Protein AF-A0A403QQM7-F1 (afdb_monomer)

Secondary structure (DSSP, 8-state):
--THHHHHHHHHHSSSHHHHHHHHHHHHHHHHHHHHHHH-TTSBGGGTS-HHHHHHHHHHHH-SPPPSSPPBHHHHHHHHHHHTT----TT-----HHHHHHHHHHHHHHHHHHHHHHHHH-

InterPro domains:
  IPR003201 Transposase Tn5, dimerisation [PF02281] (25-117)
  IPR012337 Ribonuclease H-like superfamily [SSF53098] (21-119)
  IPR014737 Transposase, Tn5-like, C-terminal [G3DSA:1.10.740.10] (19-121)
  IPR047768 Transposase for transposon Tn5-like [PTHR37319] (21-117)

Foldseek 3Di:
DDPVVVVVVVVVPPPCPVVVVVVVVLVVLLVVLVVCCVPPQQAFCVVNDPPLLQQLLCCQQVVDGDDPDTHGSNVSQVSLLVCLVDPPDPPDDPRDSSSNVSSVVSSVVVSVVVVVVVVVPD

Nearest PDB structures (foldseek):
  1b7e-assembly1_A-2  TM=8.014E-01  e=5.377E-03  Escherichia coli
  1muh-assembly1_A-2  TM=7.706E-01  e=2.250E-02  Escherichia coli
  1mm8-assembly1_A-2  TM=7.414E-01  e=3.172E-02  Escherichia coli
  1mus-assembly1_A-2  TM=7.739E-01  e=4.224E-02  Escherichia coli

Organism: Salmonella enterica I (NCBI:txid59201)

Structure (mmCIF, N/CA/C/O backbone):
data_AF-A0A403QQM7-F1
#
_entry.id   AF-A0A403QQM7-F1
#
loop_
_atom_site.group_PDB
_atom_site.id
_atom_site.type_symbol
_atom_site.label_atom_id
_atom_site.label_alt_id
_atom_site.label_comp_id
_atom_site.label_asym_id
_atom_site.label_entity_id
_atom_site.label_seq_id
_atom_site.pdbx_PDB_ins_code
_atom_site.Cartn_x
_atom_site.Cartn_y
_atom_site.Cartn_z
_atom_site.occupancy
_atom_site.B_iso_or_equiv
_atom_site.auth_seq_id
_atom_site.auth_comp_id
_atom_site.auth_asym_id
_atom_site.auth_atom_id
_atom_site.pdbx_PDB_model_num
ATOM 1 N N . MET A 1 1 ? 56.268 9.276 1.918 1.00 49.72 1 MET A N 1
ATOM 2 C CA . MET A 1 1 ? 54.973 9.483 1.237 1.00 49.72 1 MET A CA 1
ATOM 3 C C . MET A 1 1 ? 53.882 9.090 2.224 1.00 49.72 1 MET A C 1
ATOM 5 O O . MET A 1 1 ? 53.932 7.994 2.76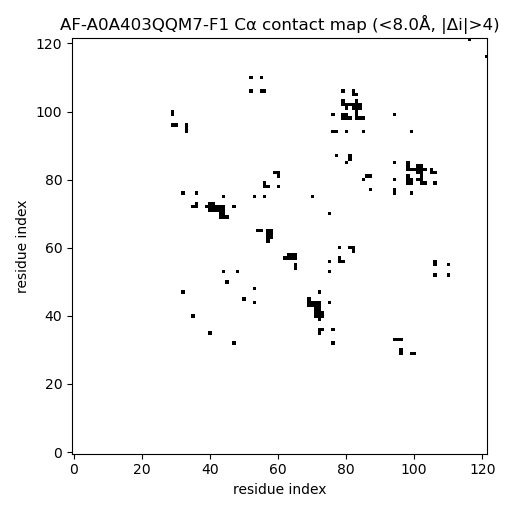4 1.00 49.72 1 MET A O 1
ATOM 9 N N . ASP A 1 2 ? 53.055 10.061 2.596 1.00 49.81 2 ASP A N 1
ATOM 10 C CA . ASP A 1 2 ? 52.416 10.213 3.910 1.00 49.81 2 ASP A CA 1
ATOM 11 C C . ASP A 1 2 ? 51.283 9.199 4.207 1.00 49.81 2 ASP A C 1
ATOM 13 O O . ASP A 1 2 ? 50.323 9.072 3.445 1.00 49.81 2 ASP A O 1
ATOM 17 N N . VAL A 1 3 ? 51.373 8.501 5.349 1.00 60.28 3 VAL A N 1
ATOM 18 C CA . VAL A 1 3 ? 50.369 7.535 5.855 1.00 60.28 3 VAL A CA 1
ATOM 19 C C . VAL A 1 3 ? 49.032 8.228 6.162 1.00 60.28 3 VAL A C 1
ATOM 21 O O . VAL A 1 3 ? 47.978 7.587 6.155 1.00 60.28 3 VAL A O 1
ATOM 24 N N . ARG A 1 4 ? 49.034 9.556 6.344 1.00 55.97 4 ARG A N 1
ATOM 25 C CA . ARG A 1 4 ? 47.822 10.349 6.583 1.00 55.97 4 ARG A CA 1
ATOM 26 C C . ARG A 1 4 ? 46.832 10.330 5.415 1.00 55.97 4 ARG A C 1
ATOM 28 O O . ARG A 1 4 ? 45.636 10.426 5.667 1.00 55.97 4 ARG A O 1
ATOM 35 N N . LEU A 1 5 ? 47.270 10.126 4.169 1.00 53.25 5 LEU A N 1
ATOM 36 C CA . LEU A 1 5 ? 46.375 10.148 2.998 1.00 53.25 5 LEU A CA 1
ATOM 37 C C . LEU A 1 5 ? 45.515 8.879 2.841 1.00 53.25 5 LEU A C 1
ATOM 39 O O . LEU A 1 5 ? 44.437 8.941 2.251 1.00 53.25 5 LEU A O 1
ATOM 43 N N . LYS A 1 6 ? 45.923 7.735 3.410 1.00 52.81 6 LYS A N 1
ATOM 44 C CA . LYS A 1 6 ? 45.111 6.499 3.377 1.00 52.81 6 LYS A CA 1
ATOM 45 C C . LYS A 1 6 ? 43.893 6.560 4.306 1.00 52.81 6 LYS A C 1
ATOM 47 O O . LYS A 1 6 ? 42.855 5.985 3.986 1.00 52.81 6 LYS A O 1
ATOM 52 N N . ASN A 1 7 ? 43.988 7.300 5.411 1.00 54.34 7 ASN A N 1
ATOM 53 C CA . ASN A 1 7 ? 42.929 7.364 6.423 1.00 54.34 7 ASN A CA 1
ATOM 54 C C . ASN A 1 7 ? 41.769 8.308 6.059 1.00 54.34 7 ASN A C 1
ATOM 56 O O . ASN A 1 7 ? 40.674 8.151 6.598 1.00 54.34 7 ASN A O 1
ATOM 60 N N . TYR A 1 8 ? 41.961 9.242 5.121 1.00 51.47 8 TYR A N 1
ATOM 61 C CA . TYR A 1 8 ? 40.872 10.092 4.620 1.00 51.47 8 TYR A CA 1
ATOM 62 C C . TYR A 1 8 ? 39.992 9.378 3.579 1.00 51.47 8 TYR A C 1
ATOM 64 O O . TYR A 1 8 ? 38.774 9.544 3.605 1.00 51.47 8 TYR A O 1
ATOM 72 N N . ASN A 1 9 ? 40.563 8.511 2.732 1.00 53.25 9 ASN A N 1
ATOM 73 C CA . ASN A 1 9 ? 39.797 7.770 1.717 1.00 53.25 9 ASN A CA 1
ATOM 74 C C . ASN A 1 9 ? 38.858 6.709 2.316 1.00 53.25 9 ASN A C 1
ATOM 76 O O . ASN A 1 9 ? 37.734 6.543 1.850 1.00 53.25 9 ASN A O 1
ATOM 80 N N . LEU A 1 10 ? 39.270 6.034 3.393 1.00 54.00 10 LEU A N 1
ATOM 81 C CA . LEU A 1 10 ? 38.434 5.027 4.059 1.00 54.00 10 LEU A CA 1
ATOM 82 C C . LEU A 1 10 ? 37.223 5.634 4.789 1.00 54.00 10 LEU A C 1
ATOM 84 O O . LEU A 1 10 ? 36.220 4.955 4.963 1.00 54.00 10 LEU A O 1
ATOM 88 N N . ARG A 1 11 ? 37.257 6.915 5.181 1.00 54.72 11 ARG A N 1
ATOM 89 C CA . ARG A 1 11 ? 36.099 7.573 5.818 1.00 54.72 11 ARG A CA 1
ATOM 90 C C . ARG A 1 11 ? 35.016 8.007 4.828 1.00 54.72 11 ARG A C 1
ATOM 92 O O . ARG A 1 11 ? 33.851 8.020 5.207 1.00 54.72 11 ARG A O 1
ATOM 99 N N . LEU A 1 12 ? 35.368 8.305 3.576 1.00 55.25 12 LEU A N 1
ATOM 100 C CA . LEU A 1 12 ? 34.400 8.675 2.531 1.00 55.25 12 LEU A CA 1
ATOM 101 C C . LEU A 1 12 ? 33.710 7.452 1.902 1.00 55.25 12 LEU A C 1
ATOM 103 O O . LEU A 1 12 ? 32.584 7.552 1.429 1.00 55.25 12 LEU A O 1
ATOM 107 N N . LEU A 1 13 ? 34.348 6.280 1.944 1.00 55.59 13 LEU A N 1
ATOM 108 C CA . LEU A 1 13 ? 33.810 5.037 1.378 1.00 55.59 13 LEU A CA 1
ATOM 109 C C . LEU A 1 13 ? 32.816 4.296 2.294 1.00 55.5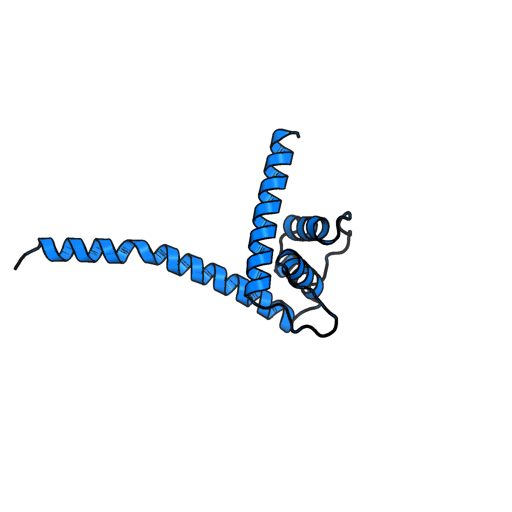9 13 LEU A C 1
ATOM 111 O O . LEU A 1 13 ? 32.075 3.440 1.818 1.00 55.59 13 LEU A O 1
ATOM 115 N N . ASN A 1 14 ? 32.737 4.640 3.583 1.00 58.62 14 ASN A N 1
ATOM 116 C CA . ASN A 1 14 ? 32.069 3.793 4.584 1.00 58.62 14 ASN A CA 1
ATOM 117 C C . ASN A 1 14 ? 30.679 4.273 5.048 1.00 58.62 14 ASN A C 1
ATOM 119 O O . ASN A 1 14 ? 30.083 3.642 5.915 1.00 58.62 14 ASN A O 1
ATOM 123 N N . GLY A 1 15 ? 30.133 5.357 4.482 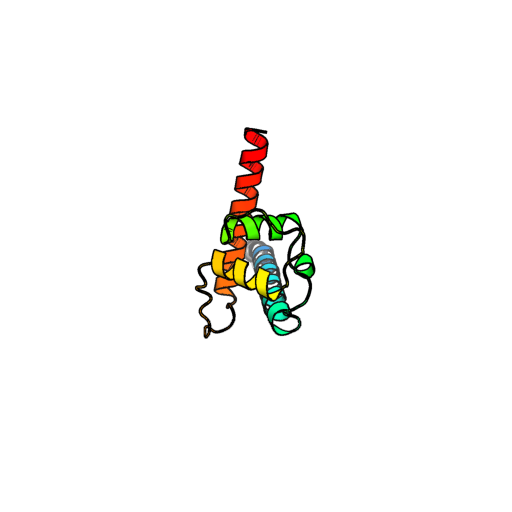1.00 62.34 15 GLY A N 1
ATOM 124 C CA . GLY A 1 15 ? 28.803 5.875 4.856 1.00 62.34 15 GLY A CA 1
ATOM 125 C C . GLY A 1 15 ? 27.669 5.533 3.882 1.00 62.34 15 GLY A C 1
ATOM 126 O O . GLY A 1 15 ? 26.499 5.571 4.251 1.00 62.34 15 GLY A O 1
ATOM 127 N N . HIS A 1 16 ? 27.995 5.193 2.632 1.00 67.69 16 HIS A N 1
ATOM 128 C CA . HIS A 1 16 ? 26.997 5.093 1.562 1.00 67.69 16 HIS A CA 1
ATOM 129 C C . HIS A 1 16 ? 26.412 3.687 1.391 1.00 67.69 16 HIS A C 1
ATOM 131 O O . HIS A 1 16 ? 25.293 3.552 0.906 1.00 67.69 16 HIS A O 1
ATOM 137 N N . GLY A 1 17 ? 27.134 2.640 1.808 1.00 81.25 17 GLY A N 1
ATOM 138 C CA . GLY A 1 17 ? 26.730 1.244 1.596 1.00 81.25 17 GLY A CA 1
ATOM 139 C C . GLY A 1 17 ? 25.344 0.919 2.158 1.00 81.25 17 GLY A C 1
ATOM 140 O O . GLY A 1 17 ? 24.530 0.316 1.468 1.00 81.25 17 GLY A O 1
ATOM 141 N N . ILE A 1 18 ? 25.038 1.396 3.367 1.00 86.50 18 ILE A N 1
ATOM 142 C CA . ILE A 1 18 ? 23.731 1.179 4.009 1.00 86.50 18 ILE A CA 1
ATOM 143 C C . ILE A 1 18 ? 22.615 1.855 3.208 1.00 86.50 18 ILE A C 1
ATOM 145 O O . ILE A 1 18 ? 21.570 1.257 2.978 1.00 86.50 18 ILE A O 1
ATOM 149 N N . VAL A 1 19 ? 22.848 3.077 2.728 1.00 87.50 19 VAL A N 1
ATOM 150 C CA . VAL A 1 19 ? 21.864 3.835 1.946 1.00 87.50 19 VAL A CA 1
ATOM 151 C C . VAL A 1 19 ? 21.556 3.130 0.620 1.00 87.50 19 VAL A C 1
ATOM 153 O O . VAL A 1 19 ? 20.391 2.997 0.252 1.00 87.50 19 VAL A O 1
ATOM 156 N N . TRP A 1 20 ? 22.574 2.599 -0.064 1.00 90.81 20 TRP A N 1
ATOM 157 C CA . TRP A 1 20 ? 22.376 1.800 -1.279 1.00 90.81 20 TRP A CA 1
ATOM 158 C C . TRP A 1 20 ? 21.584 0.524 -1.012 1.00 90.81 20 TRP A C 1
ATOM 160 O O . TRP A 1 20 ? 20.652 0.217 -1.752 1.00 90.81 20 TRP A O 1
ATOM 170 N N . LEU A 1 21 ? 21.919 -0.198 0.058 1.00 93.25 21 LEU A N 1
ATOM 171 C CA . LEU A 1 21 ? 21.200 -1.408 0.451 1.00 93.25 21 LEU A CA 1
ATOM 172 C C . LEU A 1 21 ? 19.728 -1.108 0.760 1.00 93.25 21 LEU A C 1
ATOM 174 O O . LEU A 1 21 ? 18.851 -1.838 0.305 1.00 93.25 21 LEU A O 1
ATOM 178 N N . LEU A 1 22 ? 19.441 -0.001 1.450 1.00 91.06 22 LEU A N 1
ATOM 179 C CA . LEU A 1 22 ? 18.071 0.445 1.708 1.00 91.06 22 LEU A CA 1
ATOM 180 C C . LEU A 1 22 ? 17.316 0.734 0.407 1.00 91.06 22 LEU A C 1
ATOM 182 O O . LEU A 1 22 ? 16.197 0.251 0.230 1.00 91.06 22 LEU A O 1
ATOM 186 N N . TYR A 1 23 ? 17.927 1.460 -0.534 1.00 90.31 23 TYR A N 1
ATOM 187 C CA . TYR A 1 23 ? 17.301 1.712 -1.833 1.00 90.31 23 TYR A CA 1
ATOM 188 C C . TYR A 1 23 ? 17.058 0.429 -2.627 1.00 90.31 23 TYR A C 1
ATOM 190 O O . TYR A 1 23 ? 16.013 0.312 -3.263 1.00 90.31 23 TYR A O 1
ATOM 198 N N . LEU A 1 24 ? 17.967 -0.546 -2.566 1.00 94.50 24 LEU A N 1
ATOM 199 C CA . LEU A 1 24 ? 17.791 -1.840 -3.227 1.00 94.50 24 LEU A CA 1
ATOM 200 C C . LEU A 1 24 ? 16.625 -2.635 -2.630 1.00 94.50 24 LEU A C 1
ATOM 202 O O . LEU A 1 24 ? 15.817 -3.172 -3.384 1.00 94.50 24 LEU A O 1
ATOM 206 N N . ILE A 1 25 ? 16.491 -2.665 -1.302 1.00 94.38 25 ILE A N 1
ATOM 207 C CA . ILE A 1 25 ? 15.375 -3.340 -0.622 1.00 94.38 25 ILE A CA 1
ATOM 208 C C . ILE A 1 25 ? 14.041 -2.688 -1.008 1.00 94.38 25 ILE A C 1
ATOM 210 O O . ILE A 1 25 ? 13.085 -3.382 -1.360 1.00 94.38 25 ILE A O 1
ATOM 214 N N . ILE A 1 26 ? 13.982 -1.353 -1.001 1.00 92.06 26 ILE A N 1
ATOM 215 C CA . ILE A 1 26 ? 12.784 -0.600 -1.394 1.00 92.06 26 ILE A CA 1
ATOM 216 C C . ILE A 1 26 ? 12.446 -0.847 -2.869 1.00 92.06 26 ILE A C 1
ATOM 218 O O . ILE A 1 26 ? 11.295 -1.135 -3.203 1.00 92.06 26 ILE A O 1
ATOM 222 N N . ALA A 1 27 ? 13.439 -0.766 -3.756 1.00 93.88 27 ALA A N 1
ATOM 223 C CA . ALA A 1 27 ? 13.253 -0.998 -5.182 1.00 93.88 27 ALA A CA 1
ATOM 224 C C . ALA A 1 27 ? 12.756 -2.422 -5.453 1.00 93.88 27 ALA A C 1
ATOM 226 O O . ALA A 1 27 ? 11.784 -2.598 -6.188 1.00 93.88 27 ALA A O 1
ATOM 227 N N . TRP A 1 28 ? 13.358 -3.429 -4.813 1.00 95.56 28 TRP A N 1
ATOM 228 C CA . TRP A 1 28 ? 12.908 -4.815 -4.901 1.00 95.56 28 TRP A CA 1
ATOM 229 C C . TRP A 1 28 ? 11.464 -4.970 -4.428 1.00 95.56 28 TRP A C 1
ATOM 231 O O . TRP A 1 28 ? 10.670 -5.594 -5.122 1.00 95.56 28 TRP A O 1
ATOM 241 N N . ARG A 1 29 ? 11.085 -4.349 -3.305 1.00 94.25 29 ARG A N 1
ATOM 242 C CA . ARG A 1 29 ? 9.711 -4.410 -2.789 1.00 94.25 29 ARG A CA 1
ATOM 243 C C . ARG A 1 29 ? 8.700 -3.828 -3.778 1.00 94.25 29 ARG A C 1
ATOM 245 O O . ARG A 1 29 ? 7.669 -4.448 -4.030 1.00 94.25 29 ARG A O 1
ATOM 252 N N . ILE A 1 30 ? 8.998 -2.673 -4.375 1.00 94.31 30 ILE A N 1
ATOM 253 C CA . ILE A 1 30 ? 8.134 -2.053 -5.392 1.00 94.31 30 ILE A CA 1
ATOM 254 C C . ILE A 1 30 ? 8.037 -2.947 -6.635 1.00 94.31 30 ILE A C 1
ATOM 256 O O . ILE A 1 30 ? 6.944 -3.137 -7.176 1.00 94.31 30 ILE A O 1
ATOM 260 N N . LEU A 1 31 ? 9.161 -3.515 -7.081 1.00 94.25 31 LEU A N 1
ATOM 261 C CA . LEU A 1 31 ? 9.206 -4.430 -8.222 1.00 94.25 31 LEU A CA 1
ATOM 262 C C . LEU A 1 31 ? 8.429 -5.721 -7.952 1.00 94.25 31 LEU A C 1
ATOM 264 O O . LEU A 1 31 ? 7.677 -6.152 -8.818 1.00 94.25 31 LEU A O 1
ATOM 268 N N . TYR A 1 32 ? 8.554 -6.297 -6.759 1.00 94.06 32 TYR A N 1
ATOM 2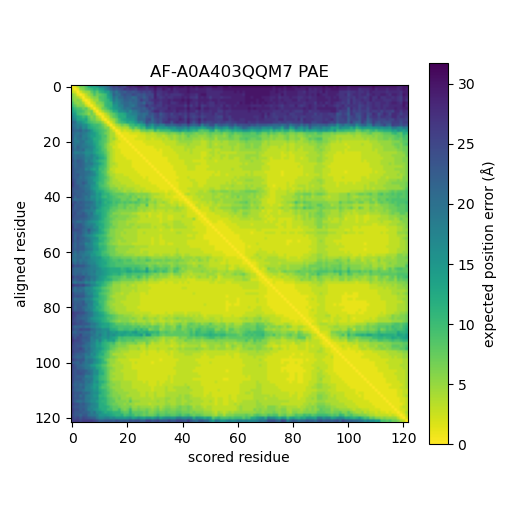69 C CA . TYR A 1 32 ? 7.830 -7.491 -6.331 1.00 94.06 32 TYR A CA 1
ATOM 270 C C . TYR A 1 32 ? 6.315 -7.272 -6.394 1.00 94.06 32 TYR A C 1
ATOM 272 O O . TYR A 1 32 ? 5.611 -8.031 -7.056 1.00 94.06 32 TYR A O 1
ATOM 280 N N . ILE A 1 33 ? 5.825 -6.172 -5.813 1.00 93.69 33 ILE A N 1
ATOM 281 C CA . ILE A 1 33 ? 4.404 -5.793 -5.859 1.00 93.69 33 ILE A CA 1
ATOM 282 C C . ILE A 1 33 ? 3.938 -5.585 -7.305 1.00 93.69 33 ILE A C 1
ATOM 284 O O . ILE A 1 33 ? 2.899 -6.101 -7.714 1.00 93.69 33 ILE A O 1
ATOM 288 N N . SER A 1 34 ? 4.731 -4.863 -8.102 1.00 92.25 34 SER A N 1
ATOM 289 C CA . SER A 1 34 ? 4.426 -4.602 -9.515 1.00 92.25 34 SER A CA 1
ATOM 290 C C . SER A 1 34 ? 4.405 -5.882 -10.356 1.00 92.25 34 SER A C 1
ATOM 292 O O . SER A 1 34 ? 3.662 -5.965 -11.332 1.00 92.25 34 SER A O 1
ATOM 294 N N . SER A 1 35 ? 5.246 -6.858 -10.009 1.00 92.12 35 SER A N 1
ATOM 295 C CA . SER A 1 35 ? 5.337 -8.154 -10.677 1.00 92.12 35 SER A CA 1
ATOM 296 C C . SER A 1 35 ? 4.135 -9.027 -10.334 1.00 92.12 35 SER A C 1
ATOM 298 O O . SER A 1 35 ? 3.463 -9.510 -11.241 1.00 92.12 35 SER A O 1
ATOM 300 N N . LEU A 1 36 ? 3.798 -9.155 -9.046 1.00 91.56 36 LEU A N 1
ATOM 301 C CA . LEU A 1 36 ? 2.634 -9.924 -8.597 1.00 91.56 36 LEU A CA 1
ATOM 302 C C . LEU A 1 36 ? 1.329 -9.402 -9.194 1.00 91.56 36 LEU A C 1
ATOM 304 O O . LEU A 1 36 ? 0.522 -10.190 -9.672 1.00 91.56 36 LEU A O 1
ATOM 308 N N . TYR A 1 37 ? 1.168 -8.080 -9.276 1.00 89.94 37 TYR A N 1
ATOM 309 C CA . TYR A 1 37 ? 0.014 -7.470 -9.938 1.00 89.94 37 TYR A CA 1
ATOM 310 C C . TYR A 1 37 ? -0.164 -7.924 -11.399 1.00 89.94 37 TYR A C 1
ATOM 312 O O . TYR A 1 37 ? -1.285 -7.973 -11.900 1.00 89.94 37 TYR A O 1
ATOM 320 N N . LYS A 1 38 ? 0.931 -8.238 -12.103 1.00 88.62 38 LYS A N 1
ATOM 321 C CA . LYS A 1 38 ? 0.899 -8.679 -13.506 1.00 88.62 38 LYS A CA 1
ATOM 322 C C . LYS A 1 38 ? 0.758 -10.191 -13.646 1.00 88.62 38 LYS A C 1
ATOM 324 O O . LYS A 1 38 ? 0.059 -10.639 -14.546 1.00 88.62 38 LYS A O 1
ATOM 329 N N . VAL A 1 39 ? 1.472 -10.947 -12.816 1.00 91.00 39 VAL A N 1
ATOM 330 C CA . VAL A 1 39 ? 1.578 -12.408 -12.932 1.00 91.00 39 VAL A CA 1
ATOM 331 C C . VAL A 1 39 ? 0.365 -13.100 -12.321 1.00 91.00 39 VAL A C 1
ATOM 333 O O . VAL A 1 39 ? -0.172 -14.022 -12.925 1.00 91.00 39 VAL A O 1
ATOM 336 N N . GLU A 1 40 ? -0.088 -12.641 -11.155 1.00 91.62 40 GLU A N 1
ATOM 337 C CA . GLU A 1 40 ? -1.163 -13.281 -10.397 1.00 91.62 40 GLU A CA 1
ATOM 338 C C . GLU A 1 40 ? -2.091 -12.227 -9.763 1.00 91.62 40 GLU A C 1
ATOM 340 O O . GLU A 1 40 ? -2.122 -12.044 -8.545 1.00 91.62 40 GLU A O 1
ATOM 345 N N . PRO A 1 41 ? -2.863 -11.490 -10.583 1.00 88.75 41 PRO A N 1
ATOM 346 C CA . PRO A 1 41 ? -3.740 -10.432 -10.084 1.00 88.75 41 PRO A CA 1
ATOM 347 C C . PRO A 1 41 ? -4.860 -10.949 -9.169 1.00 88.75 41 PRO A C 1
ATOM 349 O O . PRO A 1 41 ? -5.312 -10.217 -8.290 1.00 88.75 41 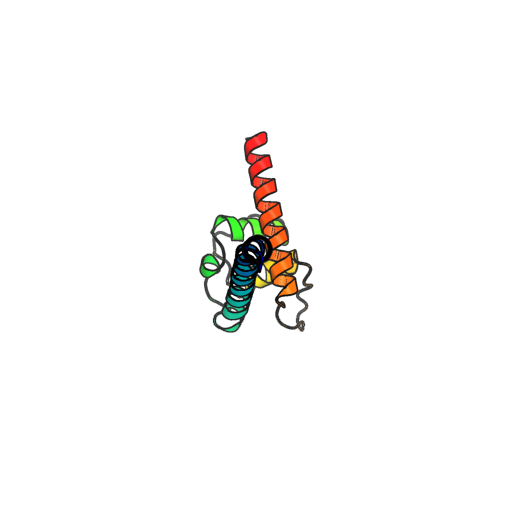PRO A O 1
ATOM 352 N N . GLU A 1 42 ? -5.303 -12.191 -9.367 1.00 91.00 42 GLU A N 1
ATOM 353 C CA . GLU A 1 42 ? -6.409 -12.800 -8.616 1.00 91.00 42 GLU A CA 1
ATOM 354 C C . GLU A 1 42 ? -5.942 -13.580 -7.373 1.00 91.00 42 GLU A C 1
ATOM 356 O O . GLU A 1 42 ? -6.765 -14.151 -6.665 1.00 91.00 42 GLU A O 1
ATOM 361 N N . GLY A 1 43 ? -4.634 -13.598 -7.090 1.00 89.12 43 GLY A N 1
ATOM 362 C CA . GLY A 1 43 ? -4.090 -14.221 -5.884 1.00 89.12 43 GLY A CA 1
ATOM 363 C C . GLY A 1 43 ? -4.447 -13.445 -4.614 1.00 89.12 43 GLY A C 1
ATOM 364 O O . GLY A 1 43 ? -4.885 -12.291 -4.660 1.00 89.12 43 GLY A O 1
ATOM 365 N N . THR A 1 44 ? -4.237 -14.065 -3.456 1.00 89.25 44 THR A N 1
ATOM 366 C CA . THR A 1 44 ? -4.585 -13.487 -2.149 1.00 89.25 44 THR A CA 1
ATOM 367 C C . THR A 1 44 ? -3.647 -12.337 -1.763 1.00 89.25 44 THR A C 1
ATOM 369 O O . THR A 1 44 ? -2.423 -12.476 -1.837 1.00 89.25 44 THR A O 1
ATOM 372 N N . SER A 1 45 ? -4.185 -11.207 -1.276 1.00 87.00 45 SER A N 1
ATOM 373 C CA . SER A 1 45 ? -3.359 -10.043 -0.901 1.00 87.00 45 SER A CA 1
ATOM 374 C C . SER A 1 45 ? -2.398 -10.290 0.266 1.00 87.00 45 SER A C 1
ATOM 376 O O . SER A 1 45 ? -1.488 -9.485 0.471 1.00 87.00 45 SER A O 1
ATOM 378 N N . THR A 1 46 ? -2.559 -11.388 1.010 1.00 88.94 46 THR A N 1
ATOM 379 C CA . THR A 1 46 ? -1.664 -11.801 2.106 1.00 88.94 46 THR A CA 1
ATOM 380 C C . THR A 1 46 ? -0.231 -12.064 1.651 1.00 88.94 46 THR A C 1
ATOM 382 O O . THR A 1 46 ? 0.691 -11.991 2.456 1.00 88.94 46 THR A O 1
ATOM 385 N N . LEU A 1 47 ? -0.015 -12.319 0.355 1.00 87.81 47 LEU A N 1
ATOM 386 C CA . LEU A 1 47 ? 1.323 -12.440 -0.237 1.00 87.81 47 LEU A CA 1
ATOM 387 C C . LEU A 1 47 ? 2.091 -11.110 -0.266 1.00 87.81 47 LEU A C 1
ATOM 389 O O . LEU A 1 47 ? 3.318 -11.095 -0.412 1.00 87.81 47 LEU A O 1
ATOM 393 N N . ILE A 1 48 ? 1.371 -9.991 -0.172 1.00 89.25 48 ILE A N 1
ATOM 394 C CA . ILE A 1 48 ? 1.932 -8.642 -0.229 1.00 89.25 48 ILE A CA 1
ATOM 395 C C . ILE A 1 48 ? 1.804 -7.952 1.122 1.00 89.25 48 ILE A C 1
ATOM 397 O O . ILE A 1 48 ? 2.781 -7.360 1.569 1.00 89.25 48 ILE A O 1
ATOM 401 N N . PHE A 1 49 ? 0.639 -8.025 1.753 1.00 90.69 49 PHE A N 1
ATOM 402 C CA . PHE A 1 49 ? 0.303 -7.267 2.952 1.00 90.69 49 PHE A CA 1
ATOM 403 C C . PHE A 1 49 ? 0.008 -8.186 4.128 1.00 90.69 49 PHE A C 1
ATOM 405 O O . PHE A 1 49 ? -0.649 -9.215 3.975 1.00 90.69 49 PHE A O 1
ATOM 412 N N . GLU A 1 50 ? 0.427 -7.777 5.320 1.00 91.38 50 GLU A N 1
ATOM 413 C CA . GLU A 1 50 ? -0.061 -8.399 6.547 1.00 91.38 50 GLU A CA 1
ATOM 414 C C . GLU A 1 50 ? -1.565 -8.124 6.723 1.00 91.38 50 GLU A C 1
ATOM 416 O O . GLU A 1 50 ? -2.103 -7.157 6.175 1.00 91.38 50 GLU A O 1
ATOM 421 N N . LYS A 1 51 ? -2.260 -8.957 7.511 1.00 89.94 51 LYS A N 1
ATOM 422 C CA . LYS A 1 51 ? -3.701 -8.814 7.762 1.00 89.94 51 LYS A CA 1
ATOM 423 C C . LYS A 1 51 ? -4.095 -7.383 8.152 1.00 89.94 51 LYS A C 1
ATOM 425 O O . LYS A 1 51 ? -4.950 -6.767 7.528 1.00 89.94 51 LYS A O 1
ATOM 430 N N . LYS A 1 52 ? -3.379 -6.836 9.132 1.00 90.56 52 LYS A N 1
ATOM 431 C CA . LYS A 1 52 ? -3.572 -5.475 9.639 1.00 90.56 52 LYS A CA 1
ATOM 432 C C . LYS A 1 52 ? -3.334 -4.408 8.561 1.00 90.56 52 LYS A C 1
ATOM 434 O O . LYS A 1 52 ? -4.046 -3.410 8.510 1.00 90.56 52 LYS A O 1
ATOM 439 N N . GLU A 1 53 ? -2.350 -4.608 7.684 1.00 92.38 53 GLU A N 1
ATOM 440 C CA . GLU A 1 53 ? -2.012 -3.642 6.634 1.00 92.38 53 GLU A CA 1
ATOM 441 C C . GLU A 1 53 ? -3.111 -3.532 5.576 1.00 92.38 53 GLU A C 1
ATOM 443 O O . GLU A 1 53 ? -3.467 -2.417 5.191 1.00 92.38 53 GLU A O 1
ATOM 448 N N . TRP A 1 54 ? -3.665 -4.659 5.112 1.00 92.12 54 TRP A N 1
ATOM 449 C CA . TRP A 1 54 ? -4.730 -4.608 4.108 1.00 92.12 54 TRP A CA 1
ATOM 450 C C . TRP A 1 54 ? -6.060 -4.127 4.704 1.00 92.12 54 TRP A C 1
ATOM 452 O O . TRP A 1 54 ? -6.779 -3.394 4.028 1.00 92.12 54 TRP A O 1
ATOM 462 N N . GLU A 1 55 ? -6.359 -4.453 5.966 1.00 92.44 55 GLU A N 1
ATOM 463 C CA . GLU A 1 55 ? -7.536 -3.932 6.678 1.00 92.44 55 GLU A CA 1
ATOM 464 C C . GLU A 1 55 ? -7.475 -2.405 6.808 1.00 92.44 55 GLU A C 1
ATOM 466 O O . GLU A 1 55 ? -8.435 -1.705 6.481 1.00 92.44 55 GLU A O 1
ATOM 471 N N . TYR A 1 56 ? -6.327 -1.852 7.214 1.00 92.94 56 TYR A N 1
ATOM 472 C CA . TYR A 1 56 ? -6.162 -0.399 7.256 1.00 92.94 56 TYR A CA 1
ATOM 473 C C . TYR A 1 56 ? -6.178 0.235 5.879 1.00 92.94 56 TYR A C 1
ATOM 475 O O . TYR A 1 56 ? -6.754 1.308 5.717 1.00 92.94 56 TYR A O 1
ATOM 483 N N . LEU A 1 57 ? -5.579 -0.411 4.880 1.00 94.69 57 LEU A N 1
ATOM 484 C CA . LEU A 1 57 ? -5.655 0.069 3.509 1.00 94.69 57 LEU A CA 1
ATOM 485 C C . LEU A 1 57 ? -7.112 0.173 3.043 1.00 94.69 57 LEU A C 1
ATOM 487 O O . LEU A 1 57 ? -7.469 1.153 2.389 1.00 94.69 57 LEU A O 1
ATOM 491 N N . TRP A 1 58 ? -7.955 -0.791 3.423 1.00 94.25 58 TRP A N 1
ATOM 492 C CA . TRP A 1 58 ? -9.385 -0.747 3.149 1.00 94.25 58 TRP A CA 1
ATOM 493 C C . TRP A 1 58 ? -10.056 0.458 3.796 1.00 94.25 58 TRP A C 1
ATOM 495 O O . TRP A 1 58 ? -10.678 1.264 3.105 1.00 94.25 58 TRP A O 1
ATOM 505 N N . ILE A 1 59 ? -9.865 0.627 5.103 1.00 93.00 59 ILE A N 1
ATOM 506 C CA . ILE A 1 59 ? -10.452 1.732 5.866 1.00 93.00 59 ILE A CA 1
ATOM 507 C C . ILE A 1 59 ? -10.016 3.087 5.292 1.00 93.00 59 ILE A C 1
ATOM 509 O O . ILE A 1 59 ? -10.843 3.976 5.119 1.00 93.00 59 ILE A O 1
ATOM 513 N N . LEU A 1 60 ? -8.736 3.244 4.947 1.00 92.81 60 LEU A N 1
ATOM 514 C CA . LEU A 1 60 ? -8.183 4.504 4.443 1.00 92.81 60 LEU A CA 1
ATOM 515 C C . LEU A 1 60 ? -8.695 4.886 3.048 1.00 92.81 60 LEU A C 1
ATOM 517 O O . LEU A 1 60 ? -8.714 6.069 2.713 1.00 92.81 60 LEU A O 1
ATOM 521 N N . VAL A 1 61 ? -9.060 3.907 2.218 1.00 93.38 61 VAL A N 1
ATOM 522 C CA . VAL A 1 61 ? -9.481 4.150 0.829 1.00 93.38 61 VAL A CA 1
ATOM 523 C C . VAL A 1 61 ? -11.001 4.160 0.695 1.00 93.38 61 VAL A C 1
ATOM 525 O O . VAL A 1 61 ? -11.543 5.056 0.050 1.00 93.38 61 VAL A O 1
ATOM 528 N N . GLU A 1 62 ? -11.688 3.191 1.300 1.00 92.00 62 GLU A N 1
ATOM 529 C CA . GLU A 1 62 ? -13.138 3.010 1.159 1.00 92.00 62 GLU A CA 1
ATOM 530 C C . GLU A 1 62 ? -13.935 3.614 2.321 1.00 92.00 62 GLU A C 1
ATOM 532 O O . GLU A 1 62 ? -15.151 3.737 2.212 1.00 92.00 62 GLU A O 1
ATOM 537 N N . ASN A 1 63 ? -13.288 4.015 3.424 1.00 90.44 63 ASN A N 1
ATOM 538 C CA . ASN A 1 63 ? -13.942 4.585 4.616 1.00 90.44 63 ASN A CA 1
ATOM 539 C C . ASN A 1 63 ? -15.082 3.710 5.177 1.00 90.44 63 ASN A C 1
ATOM 541 O O . ASN A 1 63 ? -16.044 4.207 5.759 1.00 90.44 63 ASN A O 1
ATOM 545 N N . THR A 1 64 ? -14.972 2.394 4.997 1.00 91.38 64 THR A N 1
ATOM 546 C CA . THR A 1 64 ? -15.928 1.378 5.455 1.00 91.38 64 THR A CA 1
ATOM 547 C C . THR A 1 64 ? -15.198 0.309 6.270 1.00 91.38 64 THR A C 1
ATOM 549 O O . THR A 1 64 ? -13.971 0.199 6.163 1.00 91.38 64 THR A O 1
ATOM 552 N N . PRO A 1 65 ? -15.905 -0.469 7.113 1.00 89.56 65 PRO A N 1
ATOM 553 C CA . PRO A 1 65 ? -15.292 -1.612 7.782 1.00 89.56 65 PRO A CA 1
ATOM 554 C C . PRO A 1 65 ? -14.741 -2.609 6.747 1.00 89.56 65 PRO A C 1
ATOM 556 O O . PRO A 1 65 ? -15.383 -2.815 5.711 1.00 89.56 65 PRO A O 1
ATOM 559 N N . PRO A 1 66 ? -13.562 -3.211 6.999 1.00 90.38 66 PRO A N 1
ATOM 560 C CA . PRO A 1 66 ? -12.987 -4.188 6.089 1.00 90.38 66 PRO A CA 1
ATOM 561 C C . PRO A 1 66 ? -13.900 -5.421 5.986 1.00 90.38 66 PRO A C 1
ATOM 563 O O . PRO A 1 66 ? -14.498 -5.820 6.990 1.00 90.38 66 PRO A O 1
ATOM 566 N N . PRO A 1 67 ? -14.031 -6.019 4.790 1.00 89.19 67 PRO A N 1
ATOM 567 C CA . PRO A 1 67 ? -14.792 -7.249 4.602 1.00 89.19 67 PRO A CA 1
ATOM 568 C C . PRO A 1 67 ? -14.136 -8.427 5.337 1.00 89.19 67 PRO A C 1
ATOM 570 O O . PRO A 1 67 ? -12.950 -8.389 5.656 1.00 89.19 67 PRO A O 1
ATOM 573 N N . GLU A 1 68 ? -14.901 -9.495 5.579 1.00 84.81 68 GLU A N 1
ATOM 574 C CA . GLU A 1 68 ? -14.348 -10.753 6.110 1.00 84.81 68 GLU A CA 1
ATOM 575 C C . GLU A 1 68 ? -13.456 -11.462 5.080 1.00 84.81 68 GLU A C 1
ATOM 577 O O . GLU A 1 68 ? -12.445 -12.073 5.437 1.00 84.81 68 GLU A O 1
ATOM 582 N N . ASP A 1 69 ? -13.806 -11.335 3.798 1.00 87.06 69 ASP A N 1
ATOM 583 C CA . ASP A 1 69 ? -13.060 -11.917 2.691 1.00 87.06 69 ASP A CA 1
ATOM 584 C C . ASP A 1 69 ? -11.814 -11.097 2.356 1.00 87.06 69 ASP A C 1
ATOM 586 O O . ASP A 1 69 ? -11.853 -9.873 2.198 1.00 87.06 69 ASP A O 1
ATOM 590 N N . ILE A 1 70 ? -10.692 -11.796 2.186 1.00 87.19 70 ILE A N 1
ATOM 591 C CA . ILE A 1 70 ? -9.416 -11.167 1.854 1.00 87.19 70 ILE A CA 1
ATOM 592 C C . ILE A 1 70 ? -9.468 -10.663 0.402 1.00 87.19 70 ILE A C 1
ATOM 594 O O . ILE A 1 70 ? -9.766 -11.448 -0.504 1.00 87.19 70 ILE A O 1
ATOM 598 N N . PRO A 1 71 ? -9.136 -9.385 0.141 1.00 90.12 71 PRO A N 1
ATOM 599 C CA . PRO A 1 71 ? -9.114 -8.854 -1.214 1.00 90.12 71 PRO A CA 1
ATOM 600 C C . PRO A 1 71 ? -8.052 -9.540 -2.087 1.00 90.12 71 PRO A C 1
ATOM 602 O O . PRO A 1 71 ? -7.032 -10.049 -1.612 1.00 90.12 71 PRO A O 1
ATOM 605 N N . SER A 1 72 ? -8.269 -9.510 -3.404 1.00 93.44 72 SER A N 1
ATOM 606 C CA . SER A 1 72 ? -7.261 -9.961 -4.365 1.00 93.44 72 SER A CA 1
ATOM 607 C C . SER A 1 72 ? -6.084 -8.986 -4.447 1.00 93.44 72 SER A C 1
ATOM 609 O O . SER A 1 72 ? -6.213 -7.792 -4.152 1.00 93.44 72 SER A O 1
ATOM 611 N N . ILE A 1 73 ? -4.932 -9.475 -4.912 1.00 93.69 73 ILE A N 1
ATOM 612 C CA . ILE A 1 73 ? -3.730 -8.670 -5.166 1.00 93.69 73 ILE A CA 1
ATOM 613 C C . ILE A 1 73 ? -4.062 -7.462 -6.043 1.00 93.69 73 ILE A C 1
ATOM 615 O O . ILE A 1 73 ? -3.639 -6.347 -5.737 1.00 93.69 73 ILE A O 1
ATOM 619 N N . ARG A 1 74 ? -4.846 -7.655 -7.109 1.00 92.88 74 ARG A N 1
ATOM 620 C CA . ARG A 1 74 ? -5.274 -6.572 -8.000 1.00 92.88 74 ARG A CA 1
ATOM 621 C C . ARG A 1 74 ? -5.974 -5.467 -7.221 1.00 92.88 74 ARG A C 1
ATOM 623 O O . ARG A 1 74 ? -5.604 -4.302 -7.357 1.00 92.88 74 ARG A O 1
ATOM 630 N N . THR A 1 75 ? -6.963 -5.836 -6.413 1.00 92.38 75 THR A N 1
ATOM 631 C CA . THR A 1 75 ? -7.758 -4.893 -5.627 1.00 92.38 75 THR A CA 1
ATOM 632 C C . THR A 1 75 ? -6.875 -4.160 -4.627 1.00 92.38 75 THR A C 1
ATOM 634 O O . THR A 1 75 ? -6.824 -2.933 -4.652 1.00 92.38 75 THR A O 1
ATOM 637 N N . SER A 1 76 ? -6.079 -4.874 -3.830 1.00 93.81 76 SER A N 1
ATOM 638 C CA . SER A 1 76 ? -5.202 -4.247 -2.836 1.00 93.81 76 SER A CA 1
ATOM 639 C C . SER A 1 76 ? -4.151 -3.332 -3.462 1.00 93.81 76 SER A C 1
ATOM 641 O O . SER A 1 76 ? -3.916 -2.236 -2.962 1.00 93.81 76 SER A O 1
ATOM 643 N N . VAL A 1 77 ? -3.531 -3.721 -4.577 1.00 94.19 77 VAL A N 1
ATOM 644 C CA . VAL A 1 77 ? -2.531 -2.880 -5.255 1.00 94.19 77 VAL A CA 1
ATOM 645 C C . VAL A 1 77 ? -3.178 -1.650 -5.898 1.00 94.19 77 VAL A C 1
ATOM 647 O O . VAL A 1 77 ? -2.591 -0.568 -5.858 1.00 94.19 77 VAL A O 1
ATOM 650 N N . LEU A 1 78 ? -4.395 -1.766 -6.440 1.00 93.69 78 LEU A N 1
ATOM 651 C CA . LEU A 1 78 ? -5.150 -0.609 -6.928 1.00 93.69 78 LEU A CA 1
ATOM 652 C C . LEU A 1 78 ? -5.525 0.341 -5.790 1.00 93.69 78 LEU A C 1
ATOM 654 O O . LEU A 1 78 ? -5.347 1.548 -5.937 1.00 93.69 78 LEU A O 1
ATOM 658 N N . MET A 1 79 ? -5.981 -0.178 -4.650 1.00 94.56 79 MET A N 1
ATOM 659 C CA . MET A 1 79 ? -6.279 0.624 -3.459 1.00 94.56 79 MET A CA 1
ATOM 660 C C . MET A 1 79 ? -5.029 1.332 -2.938 1.00 94.56 79 MET A C 1
ATOM 662 O O . MET A 1 79 ? -5.057 2.534 -2.685 1.00 94.56 79 MET A O 1
ATOM 666 N N . LEU A 1 80 ? -3.902 0.622 -2.869 1.00 95.88 80 LEU A N 1
ATOM 667 C CA . LEU A 1 80 ? -2.609 1.196 -2.506 1.00 95.88 80 LEU A CA 1
ATOM 668 C C . LEU A 1 80 ? -2.223 2.332 -3.455 1.00 95.88 80 LEU A C 1
ATOM 670 O O . LEU A 1 80 ? -1.837 3.416 -3.021 1.00 95.88 80 LEU A O 1
ATOM 674 N N . ALA A 1 81 ? -2.351 2.108 -4.761 1.00 95.06 81 ALA A N 1
ATOM 675 C CA . ALA A 1 81 ? -2.055 3.129 -5.749 1.00 95.06 81 ALA A CA 1
ATOM 676 C C . ALA A 1 81 ? -3.001 4.333 -5.615 1.00 95.06 81 ALA A C 1
ATOM 678 O O . ALA A 1 81 ? -2.532 5.470 -5.699 1.00 95.06 81 ALA A O 1
ATOM 679 N N . ARG A 1 82 ? -4.303 4.107 -5.376 1.00 94.75 82 ARG A N 1
ATOM 680 C CA . ARG A 1 82 ? -5.307 5.159 -5.125 1.00 94.75 82 ARG A CA 1
ATOM 681 C C . ARG A 1 82 ? -4.938 5.994 -3.908 1.00 94.75 82 ARG A C 1
ATOM 683 O O . ARG A 1 82 ? -4.921 7.220 -4.001 1.00 94.75 82 ARG A O 1
ATOM 690 N N . LEU A 1 83 ? -4.530 5.347 -2.816 1.00 94.94 83 LEU A N 1
ATOM 691 C CA . LEU A 1 83 ? -3.999 6.024 -1.633 1.00 94.94 83 LEU A CA 1
ATOM 692 C C . LEU A 1 83 ? -2.782 6.894 -1.991 1.00 94.94 83 LEU A C 1
ATOM 694 O O . LEU A 1 83 ? -2.637 8.005 -1.485 1.00 94.94 83 LEU A O 1
ATOM 698 N N . GLY A 1 84 ? -1.942 6.429 -2.919 1.00 92.00 84 GLY A N 1
ATOM 699 C CA . GLY A 1 84 ? -0.813 7.160 -3.501 1.00 92.00 84 GLY A CA 1
ATOM 700 C C . GLY A 1 84 ? -1.163 8.233 -4.545 1.00 92.00 84 GLY A C 1
ATOM 701 O O . GLY A 1 84 ? -0.249 8.853 -5.086 1.00 92.00 84 GLY A O 1
ATOM 702 N N . GLY A 1 85 ? -2.446 8.478 -4.836 1.00 90.56 85 GLY A N 1
ATOM 703 C CA . GLY A 1 85 ? -2.911 9.488 -5.799 1.00 90.56 85 GLY A CA 1
ATOM 704 C C . GLY A 1 85 ? -3.137 8.983 -7.230 1.00 90.56 85 GLY A C 1
ATOM 705 O O . GLY A 1 85 ? -3.276 9.790 -8.147 1.00 90.56 85 GLY A O 1
ATOM 706 N N . TYR A 1 86 ? -3.159 7.669 -7.454 1.00 92.38 86 TYR A N 1
ATOM 707 C CA . TYR A 1 86 ? -3.572 7.086 -8.732 1.00 92.38 86 TYR A CA 1
ATOM 708 C C . TYR A 1 86 ? -5.096 7.174 -8.900 1.00 92.38 86 TYR A C 1
ATOM 710 O O . TYR A 1 86 ? -5.848 6.787 -8.012 1.00 92.38 86 TYR A O 1
ATOM 718 N N . LEU A 1 87 ? -5.559 7.666 -10.050 1.00 86.12 87 LEU A N 1
ATOM 7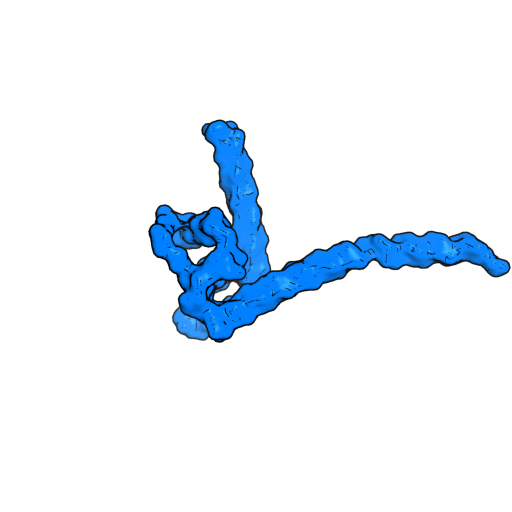19 C CA . LEU A 1 87 ? -6.987 7.919 -10.282 1.00 86.12 87 LEU A CA 1
ATOM 720 C C . LEU A 1 87 ? -7.806 6.650 -10.556 1.00 86.12 87 LEU A C 1
ATOM 722 O O . LEU A 1 87 ? -9.015 6.671 -10.352 1.00 86.12 87 LEU A O 1
ATOM 726 N N . ALA A 1 88 ? -7.167 5.565 -11.006 1.00 86.56 88 ALA A N 1
ATOM 727 C CA . ALA A 1 88 ? -7.818 4.293 -11.329 1.00 86.56 88 ALA A CA 1
ATOM 728 C C . ALA A 1 88 ? -9.005 4.419 -12.305 1.00 86.56 88 ALA A C 1
ATOM 730 O O . ALA A 1 88 ? -10.069 3.837 -12.090 1.00 86.56 88 ALA A O 1
ATOM 731 N N . ARG A 1 89 ? -8.844 5.170 -13.405 1.00 87.44 89 ARG A N 1
ATOM 732 C CA . ARG A 1 89 ? -9.878 5.243 -14.451 1.00 87.44 89 ARG A CA 1
ATOM 733 C C . ARG A 1 89 ? -9.906 3.945 -15.257 1.00 87.44 89 ARG A C 1
ATOM 735 O O . ARG A 1 89 ? -8.894 3.269 -15.405 1.00 87.44 89 ARG A O 1
ATOM 742 N N . LYS A 1 90 ? -11.061 3.636 -15.857 1.00 77.44 90 LYS A N 1
ATOM 743 C CA . LYS A 1 90 ? -11.332 2.374 -16.578 1.00 77.44 90 LYS A CA 1
ATOM 744 C C . LYS A 1 90 ? -10.289 1.997 -17.644 1.00 77.44 90 LYS A C 1
ATOM 746 O O . LYS A 1 90 ? -10.128 0.818 -17.925 1.00 77.44 90 LYS A O 1
ATOM 751 N N . ASN A 1 91 ? -9.611 2.982 -18.233 1.00 80.50 91 ASN A N 1
ATOM 752 C CA . ASN A 1 91 ? -8.619 2.782 -19.292 1.00 80.50 91 ASN A CA 1
ATOM 753 C C . ASN A 1 91 ? -7.227 3.320 -18.915 1.00 80.50 91 ASN A C 1
ATOM 755 O O . ASN A 1 91 ? -6.400 3.551 -19.795 1.00 80.50 91 ASN A O 1
ATOM 759 N N . ASP A 1 92 ? -6.985 3.585 -17.627 1.00 82.56 92 ASP A N 1
ATOM 760 C CA . ASP A 1 92 ? -5.653 3.969 -17.173 1.00 82.56 92 ASP A CA 1
ATOM 761 C C . ASP A 1 92 ? -4.715 2.755 -17.242 1.00 82.56 92 ASP A C 1
ATOM 763 O O . ASP A 1 92 ? -5.087 1.621 -16.930 1.00 82.56 92 ASP A O 1
ATOM 767 N N . SER A 1 93 ? -3.460 3.010 -17.614 1.00 84.31 93 SER A N 1
ATOM 768 C CA . SER A 1 93 ? -2.397 2.011 -17.516 1.00 84.31 93 SER A CA 1
ATOM 769 C C . SER A 1 93 ? -2.254 1.511 -16.075 1.00 84.31 93 SER A C 1
ATOM 771 O O . SER A 1 93 ? -2.504 2.289 -15.148 1.00 84.31 93 SER A O 1
ATOM 773 N N . PRO A 1 94 ? -1.787 0.265 -15.863 1.00 86.75 94 PRO A N 1
ATOM 774 C CA . PRO A 1 94 ? -1.489 -0.268 -14.538 1.00 86.75 94 PRO A CA 1
ATOM 775 C C . PRO A 1 94 ? -0.698 0.705 -13.653 1.00 86.75 94 PRO A C 1
ATOM 777 O O . PRO A 1 94 ? 0.138 1.458 -14.170 1.00 86.75 94 PRO A O 1
ATOM 780 N N . PRO A 1 95 ? -0.913 0.682 -12.326 1.00 91.00 95 PRO A N 1
ATOM 781 C CA . PRO A 1 95 ? -0.238 1.594 -11.416 1.00 91.00 95 PRO A CA 1
ATOM 782 C C . PRO A 1 95 ? 1.284 1.455 -11.527 1.00 91.00 95 PRO A C 1
ATOM 784 O O . PRO A 1 95 ? 1.845 0.363 -11.442 1.00 91.00 95 PRO A O 1
ATOM 787 N N . GLY A 1 96 ? 1.955 2.586 -11.742 1.00 90.44 96 GLY A N 1
ATOM 788 C CA . GLY A 1 96 ? 3.407 2.628 -11.882 1.00 90.44 96 GLY A CA 1
ATOM 789 C C . GLY A 1 96 ? 4.145 2.587 -10.535 1.00 90.44 96 GLY A C 1
ATOM 790 O O . GLY A 1 96 ? 3.545 2.852 -9.487 1.00 90.44 96 GLY A O 1
ATOM 791 N N . PRO A 1 97 ? 5.477 2.373 -10.550 1.00 92.06 97 PRO A N 1
ATOM 792 C CA . PRO A 1 97 ? 6.313 2.320 -9.345 1.00 92.06 97 PRO A CA 1
ATOM 793 C C . PRO A 1 97 ? 6.160 3.534 -8.418 1.00 92.06 97 PRO A C 1
ATOM 795 O O . PRO A 1 97 ? 6.155 3.393 -7.199 1.00 92.06 97 PRO A O 1
ATOM 798 N N . LYS A 1 98 ? 5.978 4.733 -8.991 1.00 92.81 98 LYS A N 1
ATOM 799 C CA . LYS A 1 98 ? 5.783 5.977 -8.231 1.00 92.81 98 LYS A CA 1
ATOM 800 C C . LYS A 1 98 ? 4.486 5.967 -7.417 1.00 92.81 98 LYS A C 1
ATOM 802 O O . LYS A 1 98 ? 4.499 6.374 -6.258 1.00 92.81 98 LYS A O 1
ATOM 807 N N . SER A 1 99 ? 3.384 5.511 -8.010 1.00 94.19 99 SER A N 1
ATOM 808 C CA . SER A 1 99 ? 2.086 5.431 -7.331 1.00 94.19 99 SER A CA 1
ATOM 809 C C . SER A 1 99 ? 2.112 4.385 -6.220 1.00 94.19 99 SER A C 1
ATOM 811 O O . SER A 1 99 ? 1.621 4.651 -5.128 1.00 94.19 99 SER A O 1
ATOM 813 N N . ILE A 1 100 ? 2.759 3.242 -6.470 1.00 94.88 100 ILE A N 1
ATOM 814 C CA . ILE A 1 100 ? 2.964 2.186 -5.469 1.00 94.88 100 ILE A CA 1
ATOM 815 C C . ILE A 1 100 ? 3.793 2.717 -4.297 1.00 94.88 100 ILE A C 1
ATOM 817 O O . ILE A 1 100 ? 3.364 2.614 -3.152 1.00 94.88 100 ILE A O 1
ATOM 821 N N . TRP A 1 101 ? 4.941 3.344 -4.568 1.00 94.75 101 TRP A N 1
ATOM 822 C CA . TRP A 1 101 ? 5.786 3.942 -3.532 1.00 94.75 101 TRP A CA 1
ATOM 823 C C . TRP A 1 101 ? 5.035 4.983 -2.700 1.00 94.75 101 TRP A C 1
ATOM 825 O O . TRP A 1 101 ? 5.063 4.937 -1.471 1.00 94.75 101 TRP A O 1
ATOM 835 N N . SER A 1 102 ? 4.326 5.906 -3.359 1.00 95.69 102 SER A N 1
ATOM 836 C CA . SER A 1 102 ? 3.572 6.932 -2.638 1.00 95.69 102 SER A CA 1
ATOM 837 C C . SER A 1 102 ? 2.450 6.333 -1.791 1.00 95.69 102 SER A C 1
ATOM 839 O O . SER A 1 102 ? 2.170 6.860 -0.716 1.00 95.69 102 SER A O 1
ATOM 841 N N . GLY A 1 103 ? 1.810 5.264 -2.266 1.00 96.00 103 GLY A N 1
ATOM 842 C CA . GLY A 1 103 ? 0.808 4.519 -1.513 1.00 96.00 103 GLY A CA 1
ATOM 843 C C . GLY A 1 103 ? 1.396 3.843 -0.279 1.00 96.00 103 GLY A C 1
ATOM 844 O O . GLY A 1 103 ? 0.867 4.023 0.812 1.00 96.00 103 GLY A O 1
ATOM 845 N N . LEU A 1 104 ? 2.530 3.146 -0.425 1.00 95.50 104 LEU A N 1
ATOM 846 C CA . LEU A 1 104 ? 3.234 2.485 0.683 1.00 95.50 104 LEU A CA 1
ATOM 847 C C . LEU A 1 104 ? 3.636 3.473 1.779 1.00 95.50 104 LEU A C 1
ATOM 849 O O . LEU A 1 104 ? 3.393 3.220 2.955 1.00 95.50 104 LEU A O 1
ATOM 853 N N . MET A 1 105 ? 4.206 4.618 1.395 1.00 95.31 105 MET A N 1
ATOM 854 C CA . MET A 1 105 ? 4.612 5.647 2.354 1.00 95.31 105 MET A CA 1
ATOM 855 C C . MET A 1 105 ? 3.423 6.206 3.138 1.00 95.31 105 MET A C 1
ATOM 857 O O . MET A 1 105 ? 3.512 6.376 4.353 1.00 95.31 105 MET A O 1
ATOM 861 N N . ARG A 1 106 ? 2.300 6.471 2.457 1.00 96.12 106 ARG A N 1
ATOM 862 C CA . ARG A 1 106 ? 1.076 6.967 3.101 1.00 96.12 106 ARG A CA 1
ATOM 863 C C . ARG A 1 106 ? 0.456 5.916 4.011 1.00 96.12 106 ARG A C 1
ATOM 865 O O . ARG A 1 106 ? 0.118 6.245 5.139 1.00 96.12 106 ARG A O 1
ATOM 872 N N . LEU A 1 107 ? 0.380 4.665 3.559 1.00 96.19 107 LEU A N 1
ATOM 873 C CA . LEU A 1 107 ? -0.128 3.554 4.359 1.00 96.19 107 LEU A CA 1
ATOM 874 C C . LEU A 1 107 ? 0.690 3.391 5.644 1.00 96.19 107 LEU A C 1
ATOM 876 O O . LEU A 1 107 ? 0.129 3.435 6.731 1.00 96.19 107 LEU A O 1
ATOM 880 N N . MET A 1 108 ? 2.017 3.291 5.536 1.00 94.75 108 MET A N 1
ATOM 881 C CA . MET A 1 108 ? 2.898 3.121 6.694 1.00 94.75 108 MET A CA 1
ATOM 882 C C . MET A 1 108 ? 2.785 4.289 7.683 1.00 94.75 108 MET A C 1
ATOM 884 O O . MET A 1 108 ? 2.740 4.071 8.894 1.00 94.75 108 MET A O 1
ATOM 888 N N . LEU A 1 109 ? 2.709 5.529 7.191 1.00 95.62 109 LEU A N 1
ATOM 889 C CA . LEU A 1 109 ? 2.504 6.698 8.047 1.00 95.62 109 LEU A CA 1
ATOM 890 C C . LEU A 1 109 ? 1.157 6.630 8.782 1.00 95.62 109 LEU A C 1
ATOM 892 O O . LEU A 1 109 ? 1.109 6.844 9.992 1.00 95.62 109 LEU A O 1
ATOM 896 N N . SER A 1 110 ? 0.079 6.303 8.068 1.00 95.19 110 SER A N 1
ATOM 897 C CA . SER A 1 110 ? -1.264 6.194 8.639 1.00 95.19 110 SER A CA 1
ATOM 898 C C . SER A 1 110 ? -1.369 5.075 9.672 1.00 95.19 110 SER A C 1
ATOM 900 O O . SER A 1 110 ? -1.946 5.298 10.731 1.00 95.19 110 SER A O 1
ATOM 902 N N . ILE A 1 111 ? -0.776 3.905 9.417 1.00 94.62 111 ILE A N 1
ATOM 903 C CA . ILE A 1 111 ? -0.756 2.789 10.373 1.00 94.62 111 ILE A CA 1
ATOM 904 C C . ILE A 1 111 ? -0.072 3.213 11.674 1.00 94.62 111 ILE A C 1
ATOM 906 O O . ILE A 1 111 ? -0.623 3.001 12.751 1.00 94.62 111 ILE A O 1
ATOM 910 N N . ASN A 1 112 ? 1.091 3.866 11.582 1.00 95.00 112 ASN A N 1
ATOM 911 C CA . ASN A 1 112 ? 1.788 4.380 12.761 1.00 95.00 112 ASN A CA 1
ATOM 912 C C . ASN A 1 112 ? 0.940 5.406 13.524 1.00 95.00 112 ASN A C 1
ATOM 914 O O . ASN A 1 112 ? 0.853 5.341 14.746 1.0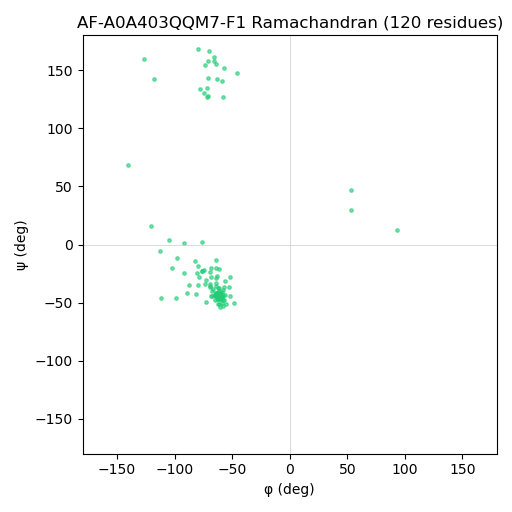0 95.00 112 ASN A O 1
ATOM 918 N N . ALA A 1 113 ? 0.283 6.331 12.820 1.00 94.12 113 ALA A N 1
ATOM 919 C CA . ALA A 1 113 ? -0.578 7.330 13.449 1.00 94.12 113 ALA A CA 1
ATOM 920 C C . ALA A 1 113 ? -1.775 6.695 14.179 1.00 94.12 113 ALA A C 1
ATOM 922 O O . ALA A 1 113 ? -2.083 7.086 15.305 1.00 94.12 113 ALA A O 1
ATOM 923 N N . ILE A 1 114 ? -2.417 5.695 13.565 1.00 92.00 114 ILE A N 1
ATOM 924 C CA . ILE A 1 114 ? -3.531 4.950 14.167 1.00 92.00 114 ILE A CA 1
ATOM 925 C C . ILE A 1 114 ? -3.058 4.189 15.409 1.00 92.00 114 ILE A C 1
ATOM 927 O O . ILE A 1 114 ? -3.740 4.212 16.432 1.00 92.00 114 ILE A O 1
ATOM 931 N N . GLU A 1 115 ? -1.886 3.556 15.352 1.00 91.44 115 GLU A N 1
ATOM 932 C CA . GLU A 1 115 ? -1.338 2.815 16.491 1.00 91.44 115 GLU A CA 1
ATOM 933 C C . GLU A 1 115 ? -1.006 3.741 17.668 1.00 91.44 115 GLU A C 1
ATOM 935 O O . GLU A 1 115 ? -1.361 3.450 18.809 1.00 91.44 115 GLU A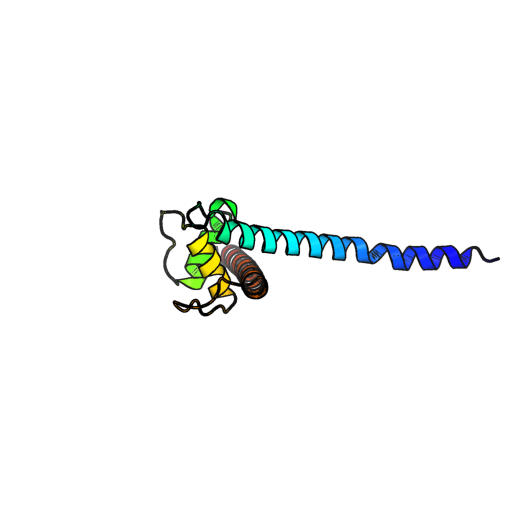 O 1
ATOM 940 N N . ILE A 1 116 ? -0.391 4.896 17.394 1.00 94.56 116 ILE A N 1
ATOM 941 C CA . ILE A 1 116 ? -0.086 5.907 18.414 1.00 94.56 116 ILE A CA 1
ATOM 942 C C . ILE A 1 116 ? -1.374 6.437 19.052 1.00 94.56 116 ILE A C 1
ATOM 944 O O . ILE A 1 116 ? -1.456 6.535 20.277 1.00 94.56 116 ILE A O 1
ATOM 948 N N . ALA A 1 117 ? -2.388 6.758 18.244 1.00 93.94 117 ALA A N 1
ATOM 949 C CA . ALA A 1 117 ? -3.680 7.216 18.746 1.00 93.94 117 ALA A CA 1
ATOM 950 C C . ALA A 1 117 ? -4.350 6.151 19.625 1.00 93.94 117 ALA A C 1
ATOM 952 O O . ALA A 1 117 ? -4.807 6.461 20.725 1.00 93.94 117 ALA A O 1
ATOM 953 N N . LYS A 1 118 ? -4.343 4.888 19.183 1.00 90.88 118 LYS A N 1
ATOM 954 C CA . LYS A 1 118 ?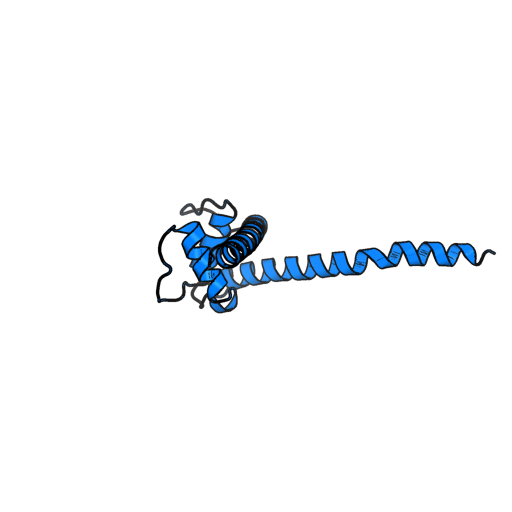 -4.888 3.765 19.950 1.00 90.88 118 LYS A CA 1
ATOM 955 C C . LYS A 1 118 ? -4.159 3.579 21.280 1.00 90.88 118 LYS A C 1
ATOM 957 O O . LYS A 1 118 ? -4.814 3.342 22.279 1.00 90.88 118 LYS A O 1
ATOM 962 N N . ASN A 1 119 ? -2.837 3.727 21.309 1.00 93.44 119 ASN A N 1
ATOM 963 C CA . ASN A 1 119 ? -2.049 3.599 22.537 1.00 93.44 119 ASN A CA 1
ATOM 964 C C . ASN A 1 119 ? -2.193 4.801 23.493 1.00 93.44 119 ASN A C 1
ATOM 966 O O . ASN A 1 119 ? -1.894 4.688 24.674 1.00 93.44 119 ASN A O 1
ATOM 970 N N . THR A 1 120 ? -2.601 5.970 22.988 1.00 93.62 120 THR A N 1
ATOM 971 C CA . THR A 1 120 ? -2.740 7.196 23.798 1.00 93.62 120 THR A CA 1
ATOM 972 C C . THR A 1 120 ? -4.121 7.308 24.448 1.00 93.62 120 THR A C 1
ATOM 974 O O . THR A 1 120 ? -4.237 7.842 25.548 1.00 93.62 120 THR A O 1
ATOM 977 N N . TYR A 1 121 ? -5.167 6.840 23.760 1.00 82.62 121 TYR A N 1
ATOM 978 C CA . TYR A 1 121 ? -6.564 6.949 24.205 1.00 82.62 121 TYR A CA 1
ATOM 979 C C . TYR A 1 121 ? -7.216 5.607 24.566 1.00 82.62 121 TYR A C 1
ATOM 981 O O . TYR A 1 121 ? -8.375 5.602 24.984 1.00 82.62 121 TYR A O 1
ATOM 989 N N . GLY A 1 122 ? -6.518 4.493 24.341 1.00 56.75 122 GLY A N 1
ATOM 990 C CA . GLY A 1 122 ? -6.976 3.131 24.625 1.00 56.75 122 GLY A CA 1
ATOM 991 C C . GLY A 1 122 ? -6.412 2.551 25.909 1.00 56.75 122 GLY A C 1
ATOM 992 O O . GLY A 1 122 ? -5.410 3.089 26.427 1.00 56.75 122 GLY A O 1
#

Radius of gyration: 19.8 Å; Cα contacts (8 Å, |Δi|>4): 98; chains: 1; bounding box: 71×25×44 Å

Mean predicted aligned error: 7.9 Å

Sequence (122 aa):
MDVRLKNYNLRLLNGHGIVWLLYLIIAWRILYISSLYKVEPEGTSTLIFEKKEWEYLWILVENTPPPEDIPSIRTSVLMLARLGGYLARKNDSPPGPKSIWSGLMRLMLSINAIEIAKNTYG

pLDDT: mean 86.48, std 12.97, range [49.72, 96.19]

Solvent-accessible surface area (backbone atoms only — not comparable to full-atom values): 7003 Å² total; per-residue (Å²): 136,69,75,70,63,62,63,58,57,58,63,71,66,69,70,53,62,65,58,52,51,51,51,49,55,53,50,49,51,48,48,51,55,58,44,42,47,70,76,44,30,81,38,63,30,69,84,79,33,56,74,69,55,51,40,48,48,36,34,76,66,69,73,42,83,58,70,92,68,81,52,30,27,41,55,50,53,50,47,36,12,38,68,30,70,41,82,80,52,98,84,57,76,79,79,48,67,68,25,43,51,42,9,52,55,49,50,55,52,48,52,51,51,52,51,52,52,47,68,72,78,98